Protein AF-A0A354QA80-F1 (afdb_monomer)

pLDDT: mean 97.15, std 3.65, range [65.0, 98.81]

Foldseek 3Di:
DQQQLLLLVLLVVLVWAWPPVVVSQDPDQKTKTFLVVLHFQVVLQVQCVVQAVRHWDADADPPDPDRVTHRIIMDGCVVVVQLPDDSVLSNVVSVSSSCSSNVDRNNVVSVVSCVVRPDGDHD

Radius of gyration: 13.78 Å; Cα contacts (8 Å, |Δi|>4): 212; chains: 1; bounding box: 32×28×41 Å

Sequence (123 aa):
ITNAKALGQALTDEGVNVEAKEFGFTESHQLAINVTNFGIAKELARSLSDKNNIITNYNMLPGDKDAKNPTGLRIGVQEMTRYGMKEDEMGELADLMKAGLQGKIVKDEVIKLRSRFTDVHFA

Solvent-accessible surface area (backbone atoms only — not comparable to full-atom values): 6615 Å² total; per-residue (Å²): 76,66,47,33,32,34,26,43,49,37,26,38,76,72,70,42,50,46,48,55,57,95,74,56,40,38,96,40,47,46,47,48,31,50,35,64,94,61,46,58,19,63,58,47,29,48,46,25,32,79,60,24,76,45,80,53,45,55,34,74,46,96,86,59,85,44,88,92,70,24,45,10,38,40,46,70,44,58,68,53,44,22,25,62,55,49,48,71,53,25,39,59,46,25,56,51,50,54,42,35,51,73,69,48,82,44,32,67,60,44,50,57,61,51,67,77,40,82,56,80,76,57,135

Mean predicted aligned error: 2.35 Å

Structure (mmCIF, N/CA/C/O backbone):
data_AF-A0A354QA80-F1
#
_entry.id   AF-A0A354QA80-F1
#
loop_
_atom_site.group_PDB
_atom_site.id
_atom_site.type_symbol
_atom_site.label_atom_id
_atom_site.label_alt_id
_atom_site.label_comp_id
_atom_site.label_asym_id
_atom_site.label_entity_id
_atom_site.label_seq_id
_atom_site.pdbx_PDB_ins_code
_atom_site.Cartn_x
_atom_site.Cartn_y
_atom_site.Cartn_z
_atom_site.occupancy
_atom_site.B_iso_or_equiv
_atom_site.auth_seq_id
_atom_site.auth_comp_id
_atom_site.auth_asym_id
_atom_site.auth_atom_id
_atom_site.pdbx_PDB_model_num
ATOM 1 N N . ILE A 1 1 ? -10.044 9.263 -8.222 1.00 95.75 1 ILE A N 1
ATOM 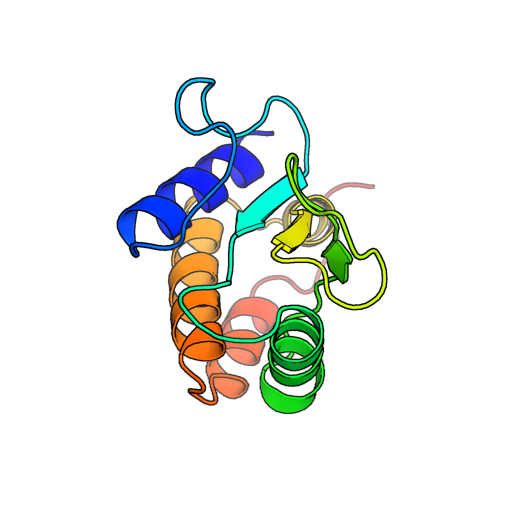2 C CA . ILE A 1 1 ? -10.953 8.786 -7.151 1.00 95.75 1 ILE A CA 1
ATOM 3 C C . ILE A 1 1 ? -11.302 7.316 -7.369 1.00 95.75 1 ILE A C 1
ATOM 5 O O . ILE A 1 1 ? -11.057 6.541 -6.459 1.00 95.75 1 ILE A O 1
ATOM 9 N N . THR A 1 2 ? -11.759 6.900 -8.559 1.00 97.81 2 THR A N 1
ATOM 10 C CA . THR A 1 2 ? -12.133 5.495 -8.835 1.00 97.81 2 THR A CA 1
ATOM 11 C C . THR A 1 2 ? -11.050 4.480 -8.459 1.00 97.81 2 THR A C 1
ATOM 13 O O . THR A 1 2 ? -11.328 3.591 -7.668 1.00 97.81 2 THR A O 1
ATOM 16 N N . ASN A 1 3 ? -9.792 4.698 -8.863 1.00 98.38 3 ASN A N 1
ATOM 17 C CA . ASN A 1 3 ? -8.665 3.847 -8.445 1.00 98.38 3 ASN A CA 1
ATOM 18 C C . ASN A 1 3 ? -8.472 3.767 -6.922 1.00 98.38 3 ASN A C 1
ATOM 20 O O . ASN A 1 3 ? -8.127 2.717 -6.399 1.00 98.38 3 ASN A O 1
ATOM 24 N N . ALA A 1 4 ? -8.694 4.862 -6.188 1.00 98.56 4 ALA A N 1
ATOM 25 C CA . ALA A 1 4 ? -8.538 4.855 -4.735 1.00 98.56 4 ALA A CA 1
ATOM 26 C C . ALA A 1 4 ? -9.647 4.018 -4.081 1.00 98.56 4 ALA A C 1
ATOM 28 O O . ALA A 1 4 ? -9.370 3.229 -3.186 1.00 98.56 4 ALA A O 1
ATOM 29 N N . LYS A 1 5 ? -10.886 4.132 -4.575 1.00 98.62 5 LYS A N 1
ATOM 30 C CA . LYS A 1 5 ? -12.002 3.283 -4.135 1.00 98.62 5 LYS A CA 1
ATOM 31 C C . LYS A 1 5 ? -11.769 1.811 -4.491 1.00 98.62 5 LYS A C 1
ATOM 33 O O . LYS A 1 5 ? -11.979 0.957 -3.639 1.00 98.62 5 LYS A O 1
ATOM 38 N N . ALA A 1 6 ? -11.280 1.529 -5.700 1.00 98.69 6 ALA A N 1
ATOM 39 C CA . ALA A 1 6 ? -10.945 0.176 -6.145 1.00 98.69 6 ALA A CA 1
ATOM 40 C C . ALA A 1 6 ? -9.853 -0.458 -5.270 1.00 98.69 6 ALA A C 1
ATOM 42 O O . ALA A 1 6 ? -10.038 -1.566 -4.777 1.00 98.69 6 ALA A O 1
ATOM 43 N N . LEU A 1 7 ? -8.767 0.273 -4.987 1.00 98.81 7 LEU A N 1
ATOM 44 C CA . LEU A 1 7 ? -7.712 -0.191 -4.083 1.00 98.81 7 LEU A CA 1
ATOM 45 C C . LEU A 1 7 ? -8.240 -0.424 -2.659 1.00 98.81 7 LEU A C 1
ATOM 47 O O . LEU A 1 7 ? -7.890 -1.417 -2.032 1.00 98.81 7 LEU A O 1
ATOM 51 N N . GLY A 1 8 ? -9.084 0.476 -2.144 1.00 98.69 8 GLY A N 1
ATOM 52 C CA . GLY A 1 8 ? -9.676 0.344 -0.810 1.00 98.69 8 GLY A CA 1
ATOM 53 C C . GLY A 1 8 ? -10.565 -0.893 -0.690 1.00 98.69 8 GLY A C 1
ATOM 54 O O . GLY A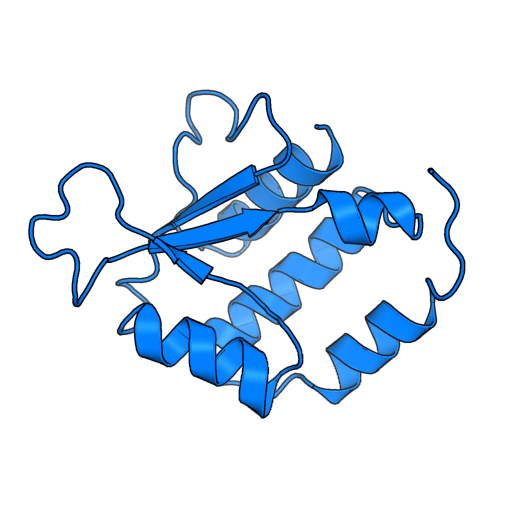 1 8 ? -10.476 -1.624 0.299 1.00 98.69 8 GLY A O 1
ATOM 55 N N . GLN A 1 9 ? -11.359 -1.167 -1.726 1.00 98.75 9 GLN A N 1
ATOM 56 C CA . GLN A 1 9 ? -12.179 -2.369 -1.814 1.00 98.75 9 GLN A CA 1
ATOM 57 C C . GLN A 1 9 ? -11.311 -3.632 -1.886 1.00 98.75 9 GLN A C 1
ATOM 59 O O . GLN A 1 9 ? -11.460 -4.504 -1.037 1.00 98.75 9 GLN A O 1
ATOM 64 N N . ALA A 1 10 ? -10.343 -3.689 -2.805 1.00 98.75 10 ALA A N 1
ATOM 65 C CA . ALA A 1 10 ? -9.467 -4.849 -2.969 1.00 98.75 10 ALA A CA 1
ATOM 66 C C . ALA A 1 10 ? -8.656 -5.165 -1.698 1.00 98.75 10 ALA A C 1
ATOM 68 O O . ALA A 1 10 ? -8.629 -6.303 -1.240 1.00 98.75 10 ALA A O 1
ATOM 69 N N . LEU A 1 11 ? -8.071 -4.151 -1.047 1.00 98.75 11 LEU A N 1
ATOM 70 C CA . LEU A 1 11 ? -7.369 -4.326 0.232 1.00 98.75 11 LEU A CA 1
ATOM 71 C C . LEU A 1 11 ? -8.295 -4.867 1.330 1.00 98.75 11 LEU A C 1
ATOM 73 O O . LEU A 1 11 ? -7.879 -5.690 2.145 1.00 98.75 11 LEU A O 1
ATOM 77 N N . THR A 1 12 ? -9.544 -4.406 1.358 1.00 98.50 12 THR A N 1
ATOM 78 C CA . THR A 1 12 ? -10.549 -4.885 2.311 1.00 98.50 12 THR A CA 1
ATOM 79 C C . THR A 1 12 ? -10.919 -6.342 2.056 1.00 98.50 12 THR A C 1
ATOM 81 O O . THR A 1 12 ? -11.050 -7.101 3.017 1.00 98.50 12 THR A O 1
ATOM 84 N N . ASP A 1 13 ? -11.074 -6.735 0.793 1.00 98.38 13 ASP A N 1
ATOM 85 C CA . ASP A 1 13 ? -11.389 -8.112 0.400 1.00 98.38 13 ASP A CA 1
ATOM 86 C C . ASP A 1 13 ? -10.228 -9.066 0.742 1.00 98.38 13 ASP A C 1
ATOM 88 O O . ASP A 1 13 ? -10.459 -10.169 1.236 1.00 98.38 13 ASP A O 1
ATOM 92 N N . GLU A 1 14 ? -8.987 -8.577 0.661 1.00 96.56 14 GLU A N 1
ATOM 93 C CA . GLU A 1 14 ? -7.771 -9.240 1.160 1.00 96.56 14 GLU A CA 1
ATOM 94 C C . GLU A 1 14 ? -7.636 -9.226 2.703 1.00 96.56 14 GLU A C 1
ATOM 96 O O . GLU A 1 14 ? -6.650 -9.704 3.285 1.00 96.56 14 GLU A O 1
ATOM 101 N N . GLY A 1 15 ? -8.608 -8.659 3.421 1.00 96.94 15 GLY A N 1
ATOM 102 C CA . GLY A 1 15 ? -8.633 -8.601 4.883 1.00 96.94 15 GLY A CA 1
ATOM 103 C C . GLY A 1 15 ? -7.609 -7.635 5.486 1.00 96.94 15 GLY A C 1
ATOM 104 O O . GLY A 1 15 ? -7.055 -7.909 6.555 1.00 96.94 15 GLY A O 1
ATOM 105 N N . VAL A 1 16 ? -7.279 -6.546 4.790 1.00 98.25 16 VAL A N 1
ATOM 106 C CA . VAL A 1 16 ? -6.600 -5.374 5.364 1.00 98.25 16 VAL A CA 1
ATOM 107 C C . VAL A 1 16 ? -7.660 -4.426 5.924 1.00 98.25 16 VAL A C 1
ATOM 109 O O . VAL A 1 16 ? -8.690 -4.188 5.299 1.00 98.25 16 VAL A O 1
ATOM 112 N N . ASN A 1 17 ? -7.413 -3.857 7.103 1.00 98.00 17 ASN A N 1
ATOM 113 C CA . ASN A 1 17 ? -8.343 -2.911 7.714 1.00 98.00 17 ASN A CA 1
ATOM 114 C C . ASN A 1 17 ? -8.208 -1.543 7.031 1.00 98.00 17 ASN A C 1
ATOM 116 O O . ASN A 1 17 ? -7.280 -0.792 7.331 1.00 98.00 17 ASN A O 1
ATOM 120 N N . VAL A 1 18 ? -9.110 -1.228 6.104 1.00 98.38 18 VAL A N 1
ATOM 121 C CA . VAL A 1 18 ? -9.179 0.082 5.440 1.00 98.38 18 VAL A CA 1
ATOM 122 C C . VAL A 1 18 ? -10.180 0.975 6.169 1.00 98.38 18 VAL A C 1
ATOM 124 O O . VAL A 1 18 ? -11.297 0.553 6.466 1.00 98.38 18 VAL A O 1
ATOM 127 N N . GLU A 1 19 ? -9.778 2.210 6.459 1.00 98.06 19 GLU A N 1
ATOM 128 C CA . GLU A 1 19 ? -10.618 3.185 7.155 1.00 98.06 19 GLU A CA 1
ATOM 129 C C . GLU A 1 19 ? -11.795 3.663 6.287 1.00 98.06 19 GLU A C 1
ATOM 131 O O . GLU A 1 19 ? -11.730 3.651 5.054 1.00 98.06 19 GLU A O 1
ATOM 136 N N . ALA A 1 20 ? -12.865 4.122 6.945 1.00 96.94 20 ALA A N 1
ATOM 137 C CA . ALA A 1 20 ? -14.053 4.716 6.323 1.00 96.94 20 ALA A CA 1
ATOM 138 C C . ALA A 1 20 ? -14.767 3.824 5.281 1.00 96.94 20 ALA A C 1
ATOM 140 O O . ALA A 1 20 ? -15.411 4.331 4.356 1.00 96.94 20 ALA A O 1
ATOM 141 N N . LYS A 1 21 ? -14.685 2.493 5.420 1.00 96.19 21 LYS A N 1
ATOM 142 C CA . LYS A 1 21 ? -15.353 1.517 4.537 1.00 96.19 21 LYS A CA 1
ATOM 143 C C . LYS A 1 21 ? -16.853 1.792 4.385 1.00 96.19 21 LYS A C 1
ATOM 145 O O . LYS A 1 21 ? -17.381 1.743 3.278 1.00 96.19 21 LYS A O 1
ATOM 150 N N . GLU A 1 22 ? -17.533 2.124 5.475 1.00 96.38 22 GLU A N 1
ATOM 151 C CA . GLU A 1 22 ? -18.961 2.450 5.531 1.00 96.38 22 GLU A CA 1
ATOM 152 C C . GLU A 1 22 ? -19.337 3.721 4.749 1.00 96.38 22 GLU A C 1
ATOM 154 O O . GLU A 1 22 ? -20.493 3.889 4.368 1.00 96.38 22 GLU A O 1
ATOM 159 N N . PHE A 1 23 ? -18.356 4.577 4.452 1.00 96.00 23 PHE A N 1
ATOM 160 C CA . PHE A 1 23 ? -18.500 5.772 3.618 1.00 96.00 23 PHE A CA 1
ATOM 161 C C . PHE A 1 23 ? -17.959 5.570 2.191 1.00 96.00 23 PHE A C 1
ATOM 163 O O . PHE A 1 23 ? -17.806 6.537 1.448 1.00 96.00 23 PHE A O 1
ATOM 170 N N . GLY A 1 24 ? -17.646 4.332 1.790 1.00 96.94 24 GLY A N 1
ATOM 171 C CA . GLY A 1 24 ? -17.065 4.037 0.477 1.00 96.94 24 GLY A CA 1
ATOM 172 C C . GLY A 1 24 ? -15.565 4.336 0.377 1.00 96.94 24 GLY A C 1
ATOM 173 O O . GLY A 1 24 ? -15.077 4.662 -0.707 1.00 96.94 24 GLY A O 1
ATOM 174 N N . PHE A 1 25 ? -14.840 4.218 1.496 1.00 97.81 25 PHE A N 1
ATOM 175 C CA . PHE A 1 25 ? -13.388 4.379 1.665 1.00 97.81 25 PHE A CA 1
ATOM 176 C C . PHE A 1 25 ? -12.855 5.807 1.520 1.00 97.81 25 PHE A C 1
ATOM 178 O O . PHE A 1 25 ? -12.135 6.291 2.390 1.00 97.81 25 PHE A O 1
ATOM 185 N N . THR A 1 26 ? -13.138 6.487 0.407 1.00 98.00 26 THR A N 1
ATOM 186 C CA . THR A 1 26 ? -12.572 7.814 0.126 1.00 98.00 26 THR A CA 1
ATOM 187 C C . THR A 1 26 ? -13.306 8.532 -1.002 1.00 98.00 26 THR A C 1
ATOM 189 O O . THR A 1 26 ? -13.607 7.942 -2.035 1.00 98.00 26 THR A O 1
ATOM 192 N N . GLU A 1 27 ? -13.505 9.841 -0.857 1.00 97.62 27 GLU A N 1
ATOM 193 C CA . GLU A 1 27 ? -13.872 10.753 -1.958 1.00 97.62 27 GLU A CA 1
ATOM 194 C C . GLU A 1 27 ? -12.651 11.534 -2.478 1.00 97.62 27 GLU A C 1
ATOM 196 O O . GLU A 1 27 ? -12.766 12.588 -3.100 1.00 97.62 27 GLU A O 1
ATOM 201 N N . SER A 1 28 ? -11.443 11.033 -2.203 1.00 97.56 28 SER A N 1
ATOM 202 C CA . SER A 1 28 ? -10.182 11.677 -2.566 1.00 97.56 28 SER A CA 1
ATOM 203 C C . SER A 1 28 ? -9.250 10.726 -3.331 1.00 97.56 28 SER A C 1
ATOM 205 O O . SER A 1 28 ? -9.668 9.724 -3.915 1.00 97.56 28 SER A O 1
ATOM 207 N N . HIS A 1 29 ? -7.965 11.073 -3.391 1.00 96.56 29 HIS A N 1
ATOM 208 C CA . HIS A 1 29 ? -6.915 10.255 -3.996 1.00 96.56 29 HIS A CA 1
ATOM 209 C C . HIS A 1 29 ? -6.172 9.373 -2.979 1.00 96.56 29 HIS A C 1
ATOM 211 O O . HIS A 1 29 ? -5.252 8.656 -3.376 1.00 96.56 29 HIS A O 1
ATOM 217 N N . GLN A 1 30 ? -6.525 9.452 -1.690 1.00 97.62 30 GLN A N 1
ATOM 218 C CA . GLN A 1 30 ? -5.813 8.778 -0.604 1.00 97.62 30 GLN A CA 1
ATOM 219 C C . GLN A 1 30 ? 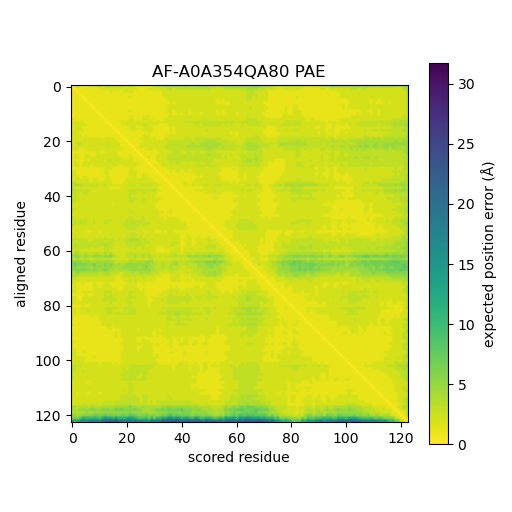-6.699 7.789 0.146 1.00 97.62 30 GLN A C 1
ATOM 221 O O . GLN A 1 30 ? -7.909 7.989 0.262 1.00 97.62 30 GLN A O 1
ATOM 226 N N . LEU A 1 31 ? -6.053 6.770 0.700 1.00 98.38 31 LEU A N 1
ATOM 227 C CA . LEU A 1 31 ? -6.591 5.818 1.661 1.00 98.38 31 LEU A CA 1
ATOM 228 C C . LEU A 1 31 ? -5.771 5.871 2.948 1.00 98.38 31 LEU A C 1
ATOM 230 O O . LEU A 1 31 ? -4.568 6.154 2.925 1.00 98.38 31 LEU A O 1
ATOM 234 N N . ALA A 1 32 ? -6.422 5.534 4.052 1.00 98.31 32 ALA A N 1
ATOM 235 C CA . ALA A 1 32 ? -5.780 5.235 5.318 1.00 98.31 32 ALA A CA 1
ATOM 236 C C . ALA A 1 32 ? -6.082 3.777 5.675 1.00 98.31 32 ALA A C 1
ATOM 238 O O . ALA A 1 32 ? -7.223 3.333 5.547 1.00 98.31 32 ALA A O 1
ATOM 239 N N . ILE A 1 33 ? -5.058 3.030 6.078 1.00 98.56 33 ILE A N 1
ATOM 240 C CA . ILE A 1 33 ? -5.200 1.631 6.488 1.00 98.56 33 ILE A CA 1
ATOM 241 C C . ILE A 1 33 ? -4.620 1.437 7.880 1.00 98.56 33 ILE A C 1
ATOM 243 O O . ILE A 1 33 ? -3.561 1.984 8.187 1.00 98.56 33 ILE A O 1
ATOM 247 N N . ASN A 1 34 ? -5.286 0.639 8.705 1.00 98.50 34 ASN A N 1
ATOM 248 C CA . ASN A 1 34 ? -4.805 0.227 10.014 1.00 98.50 34 ASN A CA 1
ATOM 249 C C . ASN A 1 34 ? -4.017 -1.080 9.886 1.00 98.50 34 ASN A C 1
ATOM 251 O O . ASN A 1 34 ? -4.538 -2.097 9.421 1.00 98.50 34 ASN A O 1
ATOM 255 N N . VAL A 1 35 ? -2.753 -1.062 10.309 1.00 98.38 35 VAL A N 1
ATOM 256 C CA . VAL A 1 35 ? -1.824 -2.185 10.108 1.00 98.38 35 VAL A CA 1
ATOM 257 C C . VAL A 1 35 ? -1.427 -2.900 11.395 1.00 98.38 35 VAL A C 1
ATOM 259 O O . VAL A 1 35 ? -0.535 -3.745 11.378 1.00 98.38 35 VAL A O 1
ATOM 262 N N . THR A 1 36 ? -2.116 -2.624 12.501 1.00 97.38 36 THR A N 1
ATOM 263 C CA . THR A 1 36 ? -1.844 -3.235 13.818 1.00 97.38 36 THR A CA 1
ATOM 264 C C . THR A 1 36 ? -1.853 -4.765 13.800 1.00 97.38 36 THR A C 1
ATOM 266 O O . THR A 1 36 ? -1.045 -5.384 14.485 1.00 97.38 36 THR A O 1
ATOM 269 N N . ASN A 1 37 ? -2.691 -5.379 12.958 1.00 97.12 37 ASN A N 1
ATOM 270 C CA . ASN A 1 37 ? -2.749 -6.834 12.770 1.00 97.12 37 ASN A CA 1
ATOM 271 C C . ASN A 1 37 ? -1.511 -7.428 12.068 1.00 97.12 37 ASN A C 1
ATOM 273 O O . ASN A 1 37 ? -1.343 -8.645 12.060 1.00 97.12 37 ASN A O 1
ATOM 277 N N . PHE A 1 38 ? -0.664 -6.594 11.463 1.00 98.00 38 PHE A N 1
ATOM 278 C CA . PHE A 1 38 ? 0.549 -7.010 10.755 1.00 98.00 38 PHE A CA 1
ATOM 279 C C . PHE A 1 38 ? 1.827 -6.636 11.513 1.00 98.00 38 PHE A C 1
ATOM 281 O O . PHE A 1 38 ? 2.841 -7.315 11.371 1.00 98.00 38 PHE A O 1
ATOM 288 N N . GLY A 1 39 ? 1.799 -5.566 12.314 1.00 96.94 39 GLY A N 1
ATOM 289 C CA . GLY A 1 39 ? 2.954 -5.101 13.078 1.00 96.94 39 GLY A CA 1
ATOM 290 C C . GLY A 1 39 ? 2.980 -3.587 13.290 1.00 96.94 39 GLY A C 1
ATOM 291 O O . GLY A 1 39 ? 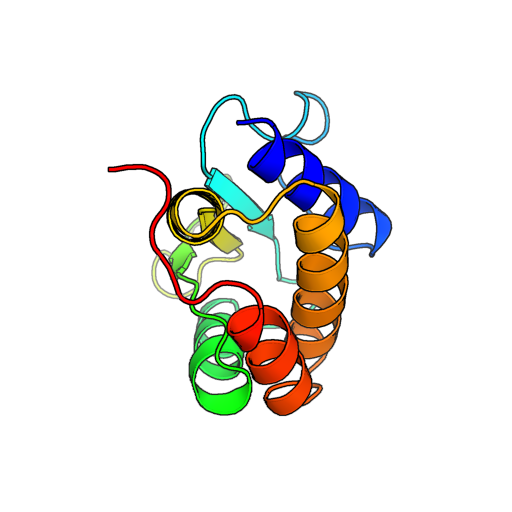1.958 -2.905 13.236 1.00 96.94 39 GLY A O 1
ATOM 292 N N . ILE A 1 40 ? 4.176 -3.051 13.541 1.00 97.56 40 ILE A N 1
ATOM 293 C CA . ILE A 1 40 ? 4.386 -1.623 13.809 1.00 97.56 40 ILE A CA 1
ATOM 294 C C . ILE A 1 40 ? 4.405 -0.851 12.486 1.00 97.56 40 ILE A C 1
ATOM 296 O O . ILE A 1 40 ? 5.244 -1.113 11.623 1.00 97.56 40 ILE A O 1
ATOM 300 N N . ALA A 1 41 ? 3.535 0.153 12.335 1.00 98.12 41 ALA A N 1
ATOM 301 C CA . ALA A 1 41 ? 3.353 0.870 11.069 1.00 98.12 41 ALA A CA 1
ATOM 302 C C . ALA A 1 41 ? 4.656 1.456 10.500 1.00 98.12 41 ALA A C 1
ATOM 304 O O . ALA A 1 41 ? 4.923 1.348 9.305 1.00 98.12 41 ALA A O 1
ATOM 305 N N . LYS A 1 42 ? 5.511 2.028 11.355 1.00 97.62 42 LYS A N 1
ATOM 306 C CA . LYS A 1 42 ? 6.809 2.584 10.944 1.00 97.62 42 LYS A CA 1
ATOM 307 C C . LYS A 1 42 ? 7.751 1.526 10.361 1.00 97.62 42 LYS A C 1
ATOM 309 O O . LYS A 1 42 ? 8.445 1.792 9.380 1.00 97.62 42 LYS A O 1
ATOM 314 N N . GLU A 1 43 ? 7.779 0.339 10.958 1.00 97.94 43 GLU A N 1
ATOM 315 C CA . GLU A 1 43 ? 8.614 -0.773 10.497 1.00 97.94 43 GLU A CA 1
ATOM 316 C C . GLU A 1 43 ? 8.056 -1.384 9.216 1.00 97.94 43 GLU A C 1
ATOM 318 O O . GLU A 1 43 ? 8.816 -1.660 8.290 1.00 97.94 43 GLU A O 1
ATOM 323 N N . LEU A 1 44 ? 6.732 -1.518 9.125 1.00 98.44 44 LEU A N 1
ATOM 324 C CA . LEU A 1 44 ? 6.048 -2.000 7.929 1.00 98.44 44 LEU A CA 1
ATOM 325 C C . LEU A 1 44 ? 6.250 -1.054 6.743 1.00 98.44 44 LEU A C 1
ATOM 327 O O . LEU A 1 44 ? 6.636 -1.517 5.675 1.00 98.44 44 LEU A O 1
ATOM 331 N N . ALA A 1 45 ? 6.085 0.261 6.928 1.00 98.31 45 ALA A N 1
ATOM 332 C CA . ALA A 1 45 ? 6.352 1.257 5.886 1.00 98.31 45 ALA A CA 1
ATOM 333 C C . ALA A 1 45 ? 7.794 1.152 5.368 1.00 98.31 45 ALA A C 1
ATOM 335 O O . ALA A 1 45 ? 8.032 1.151 4.159 1.00 98.31 45 ALA A O 1
ATOM 336 N N . ARG A 1 46 ? 8.759 1.003 6.286 1.00 98.12 46 ARG A N 1
ATOM 337 C CA . ARG A 1 46 ? 10.167 0.814 5.934 1.00 98.12 46 ARG A CA 1
ATOM 338 C C . ARG A 1 46 ? 10.407 -0.508 5.208 1.00 98.12 46 ARG A C 1
ATOM 340 O O . ARG A 1 46 ? 11.102 -0.521 4.205 1.00 98.12 46 ARG A O 1
ATOM 347 N N . SER A 1 47 ? 9.828 -1.607 5.685 1.00 98.25 47 SER A N 1
ATOM 348 C CA . SER A 1 47 ? 9.966 -2.930 5.067 1.00 98.25 47 SER A CA 1
ATOM 349 C C . SER A 1 47 ? 9.380 -2.956 3.653 1.00 98.25 47 SER A C 1
ATOM 351 O O . SER A 1 47 ? 10.037 -3.423 2.725 1.00 98.25 47 SER A O 1
ATOM 353 N N . LEU A 1 48 ? 8.179 -2.399 3.467 1.00 98.62 48 LEU A N 1
ATOM 354 C CA . LEU A 1 48 ? 7.541 -2.248 2.158 1.00 98.62 48 LEU A CA 1
ATOM 355 C C . LEU A 1 48 ? 8.426 -1.446 1.191 1.00 98.62 48 LEU A C 1
ATOM 357 O O . LEU A 1 48 ? 8.633 -1.874 0.057 1.00 98.62 48 LEU A O 1
ATOM 361 N N . SER A 1 49 ? 9.009 -0.339 1.653 1.00 98.44 49 SER A N 1
ATOM 362 C CA . SER A 1 49 ? 9.900 0.487 0.835 1.00 98.44 49 SER A CA 1
ATOM 363 C C . SER A 1 49 ? 11.217 -0.230 0.517 1.00 98.44 49 SER A C 1
ATOM 365 O O . SER A 1 49 ? 11.527 -0.468 -0.649 1.00 98.44 49 SER A O 1
ATOM 367 N N . ASP A 1 50 ? 11.978 -0.615 1.545 1.00 98.19 50 ASP A N 1
ATOM 368 C CA . ASP A 1 50 ? 13.356 -1.104 1.416 1.00 98.19 50 ASP A CA 1
ATOM 369 C C . ASP A 1 50 ? 13.423 -2.480 0.737 1.00 98.19 50 ASP A C 1
ATOM 371 O O . ASP A 1 50 ? 14.357 -2.766 -0.017 1.00 98.19 50 ASP A O 1
ATOM 375 N N . LYS A 1 51 ? 12.444 -3.353 1.011 1.00 98.38 51 LYS A N 1
ATOM 376 C CA . LYS A 1 51 ? 12.461 -4.744 0.536 1.00 98.38 51 LYS A CA 1
ATOM 377 C C . LYS A 1 51 ? 11.555 -4.988 -0.657 1.00 98.38 51 LYS A C 1
ATOM 379 O O . LYS A 1 51 ? 11.865 -5.888 -1.425 1.00 98.38 51 LYS A O 1
ATOM 384 N N . ASN A 1 52 ? 10.473 -4.224 -0.816 1.00 98.56 52 ASN A N 1
ATOM 385 C CA . ASN A 1 52 ? 9.406 -4.543 -1.770 1.00 98.56 52 ASN A CA 1
ATOM 386 C C . ASN A 1 52 ? 9.140 -3.453 -2.812 1.00 98.56 52 ASN A C 1
ATOM 388 O O . ASN A 1 52 ? 8.269 -3.644 -3.651 1.00 98.56 52 ASN A O 1
ATOM 392 N N . ASN A 1 53 ? 9.875 -2.335 -2.798 1.00 98.25 53 ASN A N 1
ATOM 393 C CA . ASN A 1 53 ? 9.648 -1.193 -3.693 1.00 98.25 53 ASN A CA 1
ATOM 394 C C . ASN A 1 53 ? 8.224 -0.593 -3.602 1.00 98.25 53 ASN A C 1
ATOM 396 O O . ASN A 1 53 ? 7.759 0.047 -4.544 1.00 98.25 53 ASN A O 1
ATOM 400 N N . ILE A 1 54 ? 7.534 -0.762 -2.468 1.00 98.50 54 ILE A N 1
ATOM 401 C CA . ILE A 1 54 ? 6.220 -0.159 -2.203 1.00 98.50 54 ILE A CA 1
ATOM 402 C C . ILE A 1 54 ? 6.414 0.975 -1.197 1.00 98.50 54 ILE A C 1
ATOM 404 O O . ILE A 1 54 ? 6.620 0.748 -0.006 1.00 98.50 54 ILE A O 1
ATOM 408 N N . ILE A 1 55 ? 6.349 2.217 -1.671 1.00 98.19 55 ILE A N 1
ATOM 409 C CA . ILE A 1 55 ? 6.621 3.395 -0.842 1.00 98.19 55 ILE A CA 1
ATOM 410 C C . ILE A 1 55 ? 5.305 3.944 -0.291 1.00 98.19 55 ILE A C 1
ATOM 412 O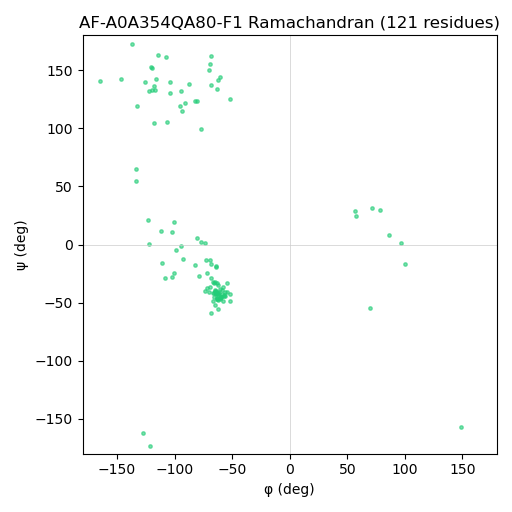 O . ILE A 1 55 ? 4.421 4.359 -1.038 1.00 98.19 55 ILE A O 1
ATOM 416 N N . THR A 1 56 ? 5.190 3.971 1.034 1.00 97.44 56 THR A N 1
ATOM 417 C CA . THR A 1 56 ? 4.055 4.551 1.764 1.00 97.44 56 THR A CA 1
ATOM 418 C C . THR A 1 56 ? 4.567 5.355 2.956 1.00 97.44 56 THR A C 1
ATOM 420 O O . THR A 1 56 ? 5.761 5.348 3.266 1.00 97.44 56 THR A O 1
ATOM 423 N N . ASN A 1 57 ? 3.676 6.074 3.632 1.00 96.50 57 ASN A N 1
ATOM 424 C CA . ASN A 1 57 ? 4.015 6.821 4.835 1.00 96.50 57 ASN A CA 1
ATOM 425 C C . ASN A 1 57 ? 3.183 6.315 6.014 1.00 96.50 57 ASN A C 1
ATOM 427 O O . ASN A 1 57 ? 1.970 6.159 5.887 1.00 96.50 57 ASN A O 1
ATOM 431 N N . TYR A 1 58 ? 3.826 6.077 7.157 1.00 97.12 58 TYR A N 1
ATOM 432 C CA . TYR A 1 58 ? 3.106 5.823 8.400 1.00 97.12 58 TYR A CA 1
ATOM 433 C C . TYR A 1 58 ? 2.402 7.105 8.855 1.00 97.12 58 TYR A C 1
ATOM 435 O O . TYR A 1 58 ? 2.970 8.193 8.770 1.00 97.12 58 TYR A O 1
ATOM 443 N N . ASN A 1 59 ? 1.162 6.990 9.315 1.00 97.75 59 ASN A N 1
ATOM 444 C CA . ASN A 1 59 ? 0.301 8.132 9.596 1.00 97.75 59 ASN A CA 1
ATOM 445 C C . ASN A 1 59 ? -0.612 7.822 10.783 1.00 97.75 59 ASN A C 1
ATOM 447 O O . ASN A 1 59 ? -1.102 6.702 10.902 1.00 97.75 59 ASN A O 1
ATOM 451 N N . MET A 1 60 ? -0.863 8.820 11.634 1.00 97.69 60 MET A N 1
ATOM 452 C CA . MET A 1 60 ? -1.820 8.669 12.732 1.00 97.69 60 MET A CA 1
ATOM 453 C C . MET A 1 60 ? -3.227 8.403 12.199 1.00 97.69 60 MET A C 1
ATOM 455 O O . MET A 1 60 ? -3.646 9.013 11.211 1.00 97.69 60 MET A O 1
ATOM 459 N N . LEU A 1 61 ? -3.954 7.533 12.886 1.00 97.69 61 LEU A N 1
ATOM 460 C CA . LEU A 1 61 ? -5.381 7.306 12.684 1.00 97.69 61 LEU A CA 1
ATOM 461 C C . LEU A 1 61 ? -6.192 7.898 13.846 1.00 97.69 61 LEU A C 1
ATOM 463 O O . LEU A 1 61 ? -5.634 8.159 14.918 1.00 97.69 61 LEU A O 1
ATOM 467 N N . PRO A 1 62 ? -7.506 8.133 13.673 1.00 94.56 62 PRO A N 1
ATOM 468 C CA . PRO A 1 62 ? -8.373 8.504 14.785 1.00 94.56 62 PRO A CA 1
ATOM 469 C C . PRO A 1 62 ? -8.238 7.514 15.952 1.00 94.56 62 PRO A C 1
ATOM 471 O O . PRO A 1 62 ? -8.400 6.311 15.783 1.00 94.56 62 PRO A O 1
ATOM 474 N N . GLY A 1 63 ? -7.932 8.032 17.143 1.00 93.62 63 GLY A N 1
ATOM 475 C CA . GLY A 1 63 ? -7.699 7.227 18.347 1.00 93.62 63 GLY A CA 1
ATOM 476 C C . GLY A 1 63 ? -6.224 7.003 18.693 1.00 93.62 63 GLY A C 1
ATOM 477 O O . GLY A 1 63 ? -5.931 6.703 19.854 1.00 93.62 63 GLY A O 1
ATOM 478 N N . ASP A 1 64 ? -5.295 7.232 17.757 1.00 96.56 64 ASP A N 1
ATOM 479 C CA . ASP A 1 64 ? -3.864 7.233 18.066 1.00 96.56 64 ASP A CA 1
ATOM 480 C C . ASP A 1 64 ? -3.529 8.357 19.056 1.00 96.56 64 ASP A C 1
ATOM 482 O O . ASP A 1 64 ? -3.953 9.504 18.906 1.00 96.56 64 ASP A O 1
ATOM 486 N N . LYS A 1 65 ? -2.737 8.021 20.080 1.00 95.19 65 LYS A N 1
ATOM 487 C CA . LYS A 1 65 ? -2.266 8.972 21.105 1.00 95.19 65 LYS A CA 1
ATOM 488 C C . LYS A 1 65 ? -0.769 9.262 21.019 1.00 95.19 65 LYS A C 1
ATOM 490 O O . LYS A 1 65 ? -0.306 10.228 21.618 1.00 95.19 65 LYS A O 1
ATOM 495 N N . ASP A 1 66 ? -0.018 8.431 20.297 1.00 93.00 66 ASP A N 1
ATOM 496 C CA . ASP A 1 66 ? 1.431 8.544 20.148 1.00 93.00 66 ASP A CA 1
ATOM 497 C C . ASP A 1 66 ? 1.813 8.770 18.682 1.00 93.00 66 ASP A C 1
ATOM 499 O O . ASP A 1 66 ? 1.839 7.848 17.868 1.00 93.00 66 ASP A O 1
ATOM 503 N N . ALA A 1 67 ? 2.184 10.007 18.360 1.00 91.69 67 ALA A N 1
ATOM 504 C CA . ALA A 1 67 ? 2.638 10.377 17.024 1.00 91.69 67 ALA A CA 1
ATOM 505 C C . ALA A 1 67 ? 3.945 9.680 16.598 1.00 91.69 67 ALA A C 1
ATOM 507 O O . ALA A 1 67 ? 4.256 9.642 15.406 1.00 91.69 67 ALA A O 1
ATOM 508 N N . LYS A 1 68 ? 4.737 9.143 17.540 1.00 91.06 68 LYS A N 1
ATOM 509 C CA . LYS A 1 68 ? 5.979 8.419 17.223 1.00 91.06 68 LYS A CA 1
ATOM 510 C C . LYS A 1 68 ? 5.713 6.993 16.745 1.00 91.06 68 LYS A C 1
ATOM 512 O O . LYS A 1 68 ? 6.525 6.474 15.978 1.00 91.06 68 LYS A O 1
ATOM 517 N N . ASN A 1 69 ? 4.602 6.395 17.175 1.00 93.38 69 ASN A N 1
ATOM 518 C CA . ASN A 1 69 ? 4.222 5.015 16.879 1.00 93.38 69 ASN A CA 1
ATOM 519 C C . ASN A 1 69 ? 2.747 4.938 16.450 1.00 93.38 69 ASN A C 1
ATOM 521 O O . ASN A 1 69 ? 1.933 4.347 17.160 1.00 93.38 69 ASN A O 1
ATOM 525 N N . PRO A 1 70 ? 2.382 5.548 15.310 1.00 97.50 70 PRO A N 1
ATOM 526 C CA . PRO A 1 70 ? 1.010 5.486 14.834 1.00 97.50 70 PRO A CA 1
ATOM 527 C C . PRO A 1 70 ? 0.636 4.076 14.377 1.00 97.50 70 PRO A C 1
ATOM 529 O O . PRO A 1 70 ? 1.500 3.244 14.084 1.00 97.50 70 PRO A O 1
ATOM 532 N N . THR A 1 71 ? -0.665 3.831 14.268 1.00 98.25 71 THR A N 1
ATOM 533 C CA . THR A 1 71 ? -1.216 2.524 13.886 1.00 98.25 71 THR A CA 1
ATOM 534 C C . THR A 1 71 ? -1.462 2.373 12.387 1.00 98.25 71 THR A C 1
ATOM 536 O O . THR A 1 71 ? -1.679 1.251 11.919 1.00 98.25 71 THR A O 1
ATOM 539 N N . GLY A 1 72 ? -1.409 3.469 11.620 1.00 98.31 72 GLY A N 1
ATOM 540 C CA . GLY A 1 72 ? -1.818 3.477 10.220 1.00 98.31 72 GLY A CA 1
ATOM 541 C C . GLY A 1 72 ? -0.729 3.731 9.187 1.00 98.31 72 GLY A C 1
ATOM 542 O O . GLY A 1 72 ? 0.340 4.275 9.473 1.00 98.31 72 GLY A O 1
ATOM 543 N N . LEU A 1 73 ? -1.051 3.381 7.941 1.00 98.62 73 LEU A N 1
ATOM 544 C CA . LEU A 1 73 ? -0.349 3.812 6.733 1.00 98.62 73 LEU A CA 1
ATOM 545 C C . LEU A 1 73 ? -1.288 4.650 5.862 1.00 98.62 73 LEU A C 1
ATOM 547 O O . LEU A 1 73 ? -2.469 4.331 5.726 1.00 98.62 73 LEU A O 1
ATOM 551 N N . ARG A 1 74 ? -0.750 5.696 5.231 1.00 98.56 74 ARG A N 1
ATOM 552 C CA . ARG A 1 74 ? -1.444 6.485 4.210 1.00 98.56 74 ARG A CA 1
ATOM 553 C C . ARG A 1 74 ? -0.927 6.122 2.826 1.00 98.56 74 ARG A C 1
ATOM 555 O O . ARG A 1 74 ? 0.282 6.137 2.583 1.00 98.56 74 ARG A O 1
ATOM 562 N N . ILE A 1 75 ? -1.855 5.848 1.918 1.00 98.25 75 ILE A N 1
ATOM 563 C CA . ILE A 1 75 ? -1.582 5.413 0.547 1.00 98.25 75 ILE A CA 1
ATOM 564 C C . ILE A 1 75 ? -2.238 6.405 -0.406 1.00 98.25 75 ILE A C 1
ATOM 566 O O . ILE A 1 75 ? -3.398 6.755 -0.219 1.00 98.25 75 ILE A O 1
ATOM 570 N N . GLY A 1 76 ? -1.508 6.864 -1.420 1.00 97.56 76 GLY A N 1
ATOM 571 C CA . GLY A 1 76 ? -2.046 7.695 -2.496 1.00 97.56 76 GLY A CA 1
ATOM 572 C C . GLY A 1 76 ? -1.914 6.986 -3.839 1.00 97.56 76 GLY A C 1
ATOM 573 O O . GLY A 1 76 ? -0.865 6.414 -4.122 1.00 97.56 76 GLY A O 1
ATOM 574 N N . VAL A 1 77 ? -2.958 7.030 -4.668 1.00 97.62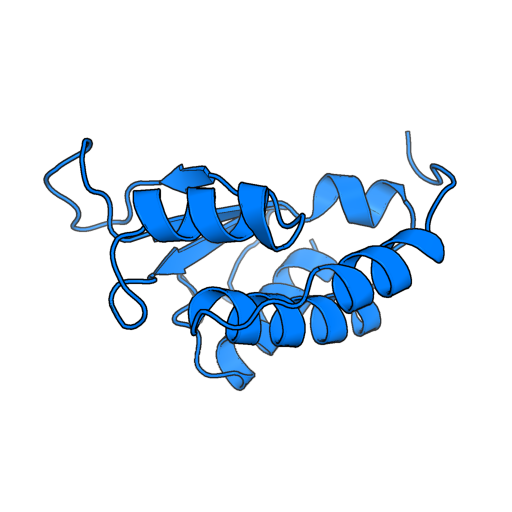 77 VAL A N 1
ATOM 575 C CA . VAL A 1 77 ? -2.973 6.353 -5.985 1.00 97.62 77 VAL A CA 1
ATOM 576 C C . VAL A 1 77 ? -2.651 7.282 -7.158 1.00 97.62 77 VAL A C 1
ATOM 578 O O . VAL A 1 77 ? -2.587 6.839 -8.305 1.00 97.62 77 VAL A O 1
ATOM 581 N N . GLN A 1 78 ? -2.490 8.582 -6.901 1.00 96.25 78 GLN A N 1
ATOM 582 C CA . GLN A 1 78 ? -2.387 9.615 -7.930 1.00 96.25 78 GLN A CA 1
ATOM 583 C C . GLN A 1 78 ? -1.213 9.376 -8.877 1.00 96.25 78 GLN A C 1
ATOM 585 O O . GLN A 1 78 ? -1.393 9.478 -10.083 1.00 96.25 78 GLN A O 1
ATOM 590 N N . GLU A 1 79 ? -0.047 8.990 -8.357 1.00 96.00 79 GLU A N 1
ATOM 591 C CA . GLU A 1 79 ? 1.140 8.815 -9.193 1.00 96.00 79 GLU A CA 1
ATOM 592 C C . GLU A 1 79 ? 0.955 7.649 -10.161 1.00 96.00 79 GLU A C 1
ATOM 594 O O . GLU A 1 79 ? 1.102 7.808 -11.367 1.00 96.00 79 GLU A O 1
ATOM 599 N N . MET A 1 80 ? 0.505 6.499 -9.665 1.00 97.06 80 MET A N 1
ATOM 600 C CA . MET A 1 80 ? 0.274 5.343 -10.528 1.00 97.06 80 MET A CA 1
ATOM 601 C C . MET A 1 80 ? -0.901 5.535 -11.489 1.00 97.06 80 MET A C 1
ATOM 603 O O . MET A 1 80 ? -0.865 5.036 -12.611 1.00 97.06 80 MET A O 1
ATOM 607 N N . THR A 1 81 ? -1.892 6.344 -11.108 1.00 97.06 81 THR A N 1
ATOM 608 C CA . THR A 1 81 ? -2.956 6.775 -12.025 1.00 97.06 81 THR A CA 1
ATOM 609 C C . THR A 1 81 ? -2.396 7.641 -13.158 1.00 97.06 81 THR A C 1
ATOM 611 O O . THR A 1 81 ? -2.803 7.468 -14.305 1.00 97.06 81 THR A O 1
ATOM 614 N N . ARG A 1 82 ? -1.435 8.539 -12.878 1.00 97.12 82 ARG A N 1
ATOM 615 C CA . ARG A 1 82 ? -0.754 9.352 -13.906 1.00 97.12 82 ARG A CA 1
ATOM 616 C C . ARG A 1 82 ? 0.018 8.491 -14.900 1.00 97.12 82 ARG A C 1
ATOM 618 O O . ARG A 1 82 ? 0.015 8.81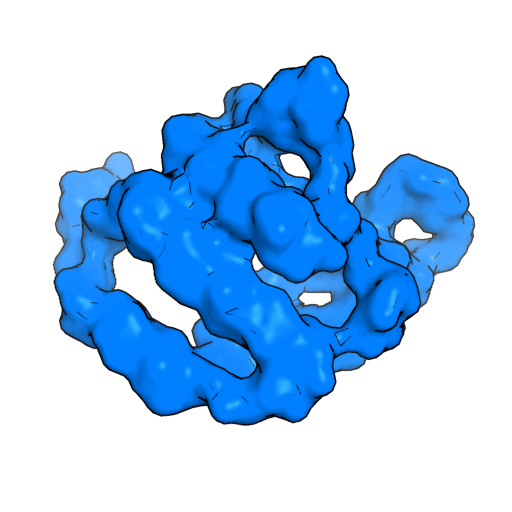7 -16.080 1.00 97.12 82 ARG A O 1
ATOM 625 N N . TYR A 1 83 ? 0.601 7.384 -14.444 1.00 97.44 83 TYR A N 1
ATOM 626 C CA . TYR A 1 83 ? 1.249 6.376 -15.293 1.00 97.44 83 TYR A CA 1
ATOM 627 C C . TYR A 1 83 ? 0.273 5.391 -15.958 1.00 97.44 83 TYR A C 1
ATOM 629 O O . TYR A 1 83 ? 0.705 4.467 -16.633 1.00 97.44 83 TYR A O 1
ATOM 637 N N . GLY A 1 84 ? -1.041 5.586 -15.816 1.00 97.06 84 GLY A N 1
ATOM 638 C CA . GLY A 1 84 ? -2.045 4.853 -16.587 1.00 97.06 84 GLY A CA 1
ATOM 639 C C . GLY A 1 84 ? -2.654 3.629 -15.904 1.00 97.06 84 GLY A C 1
ATOM 640 O O . GLY A 1 84 ? -3.535 3.025 -16.509 1.00 97.06 84 GLY A O 1
ATOM 641 N N . MET A 1 85 ? -2.277 3.299 -14.661 1.00 98.00 85 MET A N 1
ATOM 642 C CA . MET A 1 85 ? -2.931 2.210 -13.921 1.00 98.00 85 MET A CA 1
ATOM 643 C C . MET A 1 85 ? -4.426 2.482 -13.712 1.00 98.00 85 MET A C 1
ATOM 645 O O . MET A 1 85 ? -4.845 3.626 -13.474 1.00 98.00 85 MET A O 1
ATOM 649 N N . LYS A 1 86 ? -5.216 1.413 -13.770 1.00 97.94 86 LYS A N 1
ATOM 650 C CA . LYS A 1 86 ? -6.668 1.368 -13.602 1.00 97.94 86 LYS A CA 1
ATOM 651 C C . LYS A 1 86 ? -7.037 0.441 -12.446 1.00 97.94 86 LYS A C 1
ATOM 653 O O . LYS A 1 86 ? -6.185 0.015 -11.668 1.00 97.94 86 LYS A O 1
ATOM 658 N N . GLU A 1 87 ? -8.329 0.210 -12.286 1.00 98.44 87 GLU A N 1
ATOM 659 C CA . GLU A 1 87 ? -8.932 -0.532 -11.188 1.00 98.44 87 GLU A CA 1
ATOM 660 C C . GLU A 1 87 ? -8.398 -1.968 -11.086 1.00 98.44 87 GLU A C 1
ATOM 662 O O . GLU A 1 87 ? -8.101 -2.416 -9.980 1.00 98.44 87 GLU A O 1
ATOM 667 N N . ASP A 1 88 ? -8.185 -2.644 -12.217 1.00 98.38 88 ASP A N 1
ATOM 668 C CA . ASP A 1 88 ? -7.638 -4.007 -12.254 1.00 98.38 88 ASP A CA 1
ATOM 669 C C . ASP A 1 88 ? -6.227 -4.062 -11.644 1.00 98.38 88 ASP A C 1
ATOM 671 O O . ASP A 1 88 ? -5.916 -4.933 -10.829 1.00 98.38 88 ASP A O 1
ATOM 675 N N . GLU A 1 89 ? -5.383 -3.070 -11.942 1.00 98.56 89 GLU A N 1
ATOM 676 C CA . GLU A 1 89 ? -4.046 -2.983 -11.353 1.00 98.56 89 GLU A CA 1
ATOM 677 C C . GLU A 1 89 ? -4.045 -2.585 -9.884 1.00 98.56 89 GLU A C 1
ATOM 679 O O . GLU A 1 89 ? -3.105 -2.922 -9.163 1.00 98.56 89 GLU A O 1
ATOM 684 N N . MET A 1 90 ? -5.084 -1.890 -9.417 1.00 98.62 90 MET A N 1
ATOM 685 C CA . MET A 1 90 ? -5.265 -1.655 -7.984 1.00 98.62 90 MET A CA 1
ATOM 686 C C . MET A 1 90 ? -5.554 -2.965 -7.243 1.00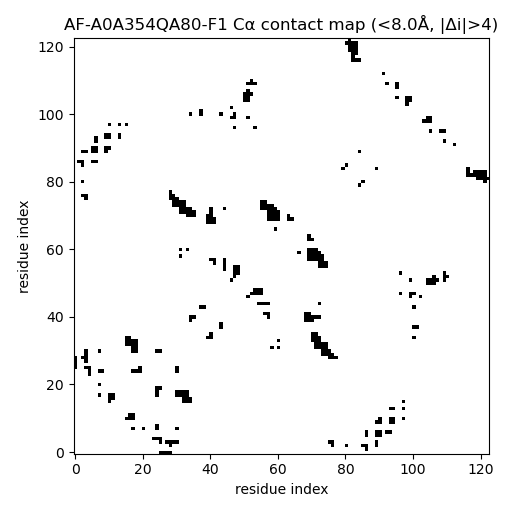 98.62 90 MET A C 1
ATOM 688 O O . MET A 1 90 ? -5.114 -3.107 -6.104 1.00 98.62 90 MET A O 1
ATOM 692 N N . GLY A 1 91 ? -6.227 -3.921 -7.893 1.00 98.69 91 GLY A N 1
ATOM 693 C CA . GLY A 1 91 ? -6.381 -5.290 -7.399 1.00 98.69 91 GLY A CA 1
ATOM 694 C C . GLY A 1 91 ? -5.036 -6.005 -7.271 1.00 98.69 91 GLY A C 1
ATOM 695 O O . GLY A 1 91 ? -4.659 -6.399 -6.172 1.00 98.69 91 GLY A O 1
ATOM 696 N N . GLU A 1 92 ? -4.251 -6.064 -8.355 1.00 98.62 92 GLU A N 1
ATOM 697 C CA . GLU A 1 92 ? -2.901 -6.662 -8.320 1.00 98.62 92 GLU A CA 1
ATOM 698 C C . GLU A 1 92 ? -2.005 -6.006 -7.251 1.00 98.62 92 GLU A C 1
ATOM 700 O O . GLU A 1 92 ? -1.256 -6.681 -6.541 1.00 98.62 92 GLU A O 1
ATOM 705 N N . LEU A 1 93 ? -2.077 -4.678 -7.106 1.00 98.56 93 LEU A N 1
ATOM 706 C CA . LEU A 1 93 ? -1.330 -3.955 -6.081 1.00 98.56 93 LEU A CA 1
ATOM 707 C C . LEU A 1 93 ? -1.789 -4.326 -4.663 1.00 98.56 93 LEU A C 1
ATOM 709 O O . LEU A 1 93 ? -0.939 -4.441 -3.779 1.00 98.56 93 LEU A O 1
ATOM 713 N N . ALA A 1 94 ? -3.092 -4.510 -4.431 1.00 98.75 94 ALA A N 1
ATOM 714 C CA . ALA A 1 94 ? -3.628 -4.883 -3.123 1.00 98.75 94 ALA A CA 1
ATOM 715 C C . ALA A 1 94 ? -3.050 -6.220 -2.634 1.00 98.75 94 ALA A C 1
ATOM 717 O O . ALA A 1 94 ? -2.574 -6.293 -1.496 1.00 98.75 94 ALA A O 1
ATOM 718 N N . ASP A 1 95 ? -2.986 -7.222 -3.512 1.00 98.75 95 ASP A N 1
ATOM 719 C CA . ASP A 1 95 ? -2.417 -8.542 -3.218 1.00 98.75 95 ASP A CA 1
ATOM 720 C C . ASP A 1 95 ? -0.938 -8.438 -2.817 1.00 98.75 95 ASP A C 1
ATOM 722 O O . ASP A 1 95 ? -0.493 -8.994 -1.804 1.00 98.75 95 ASP A O 1
ATOM 726 N N . LEU A 1 96 ? -0.160 -7.662 -3.582 1.00 98.75 96 LEU A N 1
ATOM 727 C CA . LEU A 1 96 ? 1.262 -7.431 -3.312 1.00 98.75 96 LEU A CA 1
ATOM 728 C C . LEU A 1 96 ? 1.472 -6.668 -1.999 1.00 98.75 96 LEU A C 1
ATOM 730 O O . LEU A 1 96 ? 2.360 -7.010 -1.212 1.00 98.75 96 LEU A O 1
ATOM 734 N N . MET A 1 97 ? 0.638 -5.663 -1.721 1.00 98.56 97 MET A N 1
ATOM 735 C CA . MET A 1 97 ? 0.671 -4.926 -0.459 1.00 98.56 97 MET A CA 1
ATOM 736 C C . MET A 1 97 ? 0.352 -5.838 0.726 1.00 98.56 97 MET A C 1
ATOM 738 O O . MET A 1 97 ? 1.093 -5.825 1.710 1.00 98.56 97 MET A O 1
ATOM 742 N N . LYS A 1 98 ? -0.695 -6.667 0.635 1.00 98.56 98 LYS A N 1
ATOM 743 C CA . LYS A 1 98 ? -1.054 -7.642 1.673 1.00 98.56 98 LYS A CA 1
ATOM 744 C C . LYS A 1 98 ? 0.093 -8.614 1.945 1.00 98.56 98 LYS A C 1
ATOM 746 O O . LYS A 1 98 ? 0.471 -8.808 3.102 1.00 98.56 98 LYS A O 1
ATOM 751 N N . ALA A 1 99 ? 0.676 -9.188 0.895 1.00 98.62 99 ALA A N 1
ATOM 752 C CA . ALA A 1 99 ? 1.815 -10.093 1.000 1.00 98.62 99 ALA A CA 1
ATOM 753 C C . ALA A 1 99 ? 3.028 -9.419 1.668 1.00 98.62 99 ALA A C 1
ATOM 755 O O . ALA A 1 99 ? 3.634 -9.993 2.577 1.00 98.62 99 ALA A O 1
ATOM 756 N N . GLY A 1 100 ? 3.348 -8.184 1.270 1.00 98.50 100 GLY A N 1
ATOM 757 C CA . GLY A 1 100 ? 4.427 -7.394 1.864 1.00 98.50 100 GLY A CA 1
ATOM 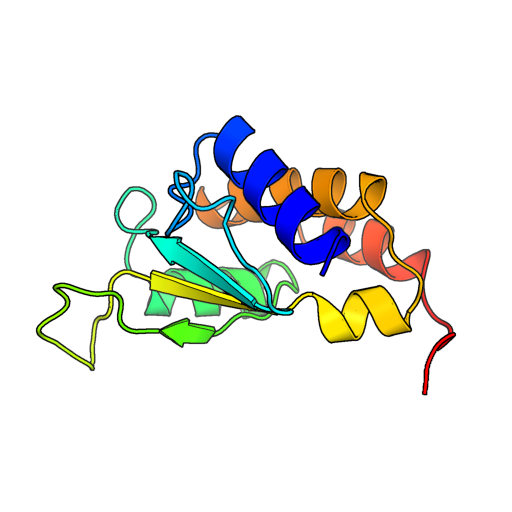758 C C . GLY A 1 100 ? 4.187 -7.054 3.339 1.00 98.50 100 GLY A C 1
ATOM 759 O O . GLY A 1 100 ? 5.112 -7.151 4.147 1.00 98.50 100 GLY A O 1
ATOM 760 N N . LEU A 1 101 ? 2.946 -6.726 3.715 1.00 98.50 101 LEU A N 1
ATOM 761 C CA . LEU A 1 101 ? 2.543 -6.502 5.110 1.00 98.50 101 LEU A CA 1
ATOM 762 C C . LEU A 1 101 ? 2.691 -7.771 5.964 1.00 98.50 101 LEU A C 1
ATOM 764 O O . LEU A 1 101 ? 3.056 -7.682 7.130 1.00 98.50 101 LEU A O 1
ATOM 768 N N . GLN A 1 102 ? 2.483 -8.955 5.383 1.00 98.31 102 GLN A N 1
ATOM 769 C CA . GLN A 1 102 ? 2.734 -10.250 6.034 1.00 98.31 102 GLN A CA 1
ATOM 770 C C . GLN A 1 102 ? 4.224 -10.641 6.083 1.00 98.31 102 GLN A C 1
ATOM 772 O O . GLN A 1 102 ? 4.563 -11.727 6.551 1.00 98.31 102 GLN A O 1
ATOM 777 N N . GLY A 1 103 ? 5.121 -9.782 5.592 1.00 97.81 103 GLY A N 1
ATOM 778 C CA . GLY A 1 103 ? 6.564 -10.008 5.613 1.00 97.81 103 GLY A CA 1
ATOM 779 C C . GLY A 1 103 ? 7.111 -10.804 4.427 1.00 97.81 103 GLY A C 1
ATOM 780 O O . GLY A 1 103 ? 8.298 -11.134 4.433 1.00 97.81 103 GLY A O 1
ATOM 781 N N . LYS A 1 104 ? 6.301 -11.095 3.399 1.00 98.44 104 LYS A N 1
ATOM 782 C CA . LYS A 1 104 ? 6.813 -11.680 2.151 1.00 98.44 104 LYS A CA 1
ATOM 783 C C . LYS A 1 104 ? 7.647 -10.649 1.385 1.00 98.44 104 LYS A C 1
ATOM 785 O O . LYS A 1 104 ? 7.399 -9.443 1.462 1.00 98.44 104 LYS A O 1
ATOM 790 N N . ILE A 1 105 ? 8.634 -11.142 0.638 1.00 98.50 105 ILE A N 1
ATOM 791 C CA . ILE A 1 105 ? 9.392 -10.332 -0.318 1.00 98.50 105 ILE A CA 1
ATOM 792 C C . ILE A 1 105 ? 8.724 -10.496 -1.684 1.00 98.50 105 ILE A C 1
ATOM 794 O O . ILE A 1 105 ? 8.700 -11.601 -2.210 1.00 98.50 105 ILE A O 1
ATOM 798 N N . VAL A 1 106 ? 8.172 -9.407 -2.215 1.00 98.62 106 VAL A N 1
ATOM 799 C CA . VAL A 1 106 ? 7.405 -9.336 -3.474 1.00 98.62 106 VAL A CA 1
ATOM 800 C C . VAL A 1 106 ? 8.006 -8.332 -4.465 1.00 98.62 106 VAL A C 1
ATOM 802 O O . VAL A 1 106 ? 7.328 -7.769 -5.324 1.00 98.62 106 VAL A O 1
ATOM 805 N N . LYS A 1 107 ? 9.292 -8.016 -4.289 1.00 98.62 107 LYS A N 1
ATOM 806 C CA . LYS A 1 107 ? 9.985 -6.963 -5.039 1.00 98.62 107 LYS A CA 1
ATOM 807 C C . LYS A 1 107 ? 9.926 -7.179 -6.547 1.00 98.62 107 LYS A C 1
ATOM 809 O O . LYS A 1 107 ? 9.712 -6.221 -7.287 1.00 98.62 107 LYS A O 1
ATOM 814 N N . ASP A 1 108 ? 10.135 -8.413 -6.989 1.00 98.69 108 ASP A N 1
ATOM 815 C CA . ASP A 1 108 ? 10.225 -8.743 -8.409 1.00 98.69 108 ASP A CA 1
ATOM 816 C C . ASP A 1 108 ? 8.848 -8.651 -9.074 1.00 98.69 108 ASP A C 1
ATOM 818 O O . ASP A 1 108 ? 8.723 -8.126 -10.181 1.00 98.69 108 ASP A O 1
ATOM 822 N N . GLU A 1 109 ? 7.792 -9.055 -8.369 1.00 98.75 109 GLU A N 1
ATOM 823 C CA . GLU A 1 109 ? 6.405 -8.895 -8.792 1.00 98.75 109 GLU A CA 1
ATOM 824 C C . GLU A 1 109 ? 6.004 -7.419 -8.855 1.00 98.75 109 GLU A C 1
ATOM 826 O O . GLU A 1 109 ? 5.384 -6.997 -9.830 1.00 98.75 109 GLU A O 1
ATOM 831 N N . VAL A 1 110 ? 6.419 -6.607 -7.876 1.00 98.69 110 VAL A N 1
ATOM 832 C CA . VAL A 1 110 ? 6.192 -5.153 -7.896 1.00 98.69 110 VAL A CA 1
ATOM 833 C C . VAL A 1 110 ? 6.929 -4.497 -9.065 1.00 98.69 110 VAL A C 1
ATOM 835 O O . VAL A 1 110 ? 6.356 -3.651 -9.751 1.00 98.69 110 VAL A O 1
ATOM 838 N N . ILE A 1 111 ? 8.172 -4.902 -9.352 1.00 98.62 111 ILE A N 1
ATOM 839 C CA . ILE A 1 111 ? 8.923 -4.429 -10.528 1.00 98.62 111 ILE A CA 1
ATOM 840 C C . ILE A 1 111 ? 8.209 -4.835 -11.820 1.00 98.62 111 ILE A C 1
ATOM 842 O O . ILE A 1 111 ? 8.077 -4.009 -12.723 1.00 98.62 111 ILE A O 1
ATOM 846 N N . LYS A 1 112 ? 7.720 -6.075 -11.906 1.00 98.69 112 LYS A N 1
ATOM 847 C CA . LYS A 1 112 ? 6.981 -6.581 -13.067 1.00 98.69 112 LYS A CA 1
ATOM 848 C C . LYS A 1 112 ? 5.662 -5.836 -13.279 1.00 98.69 112 LYS A C 1
ATOM 850 O O . LYS A 1 112 ? 5.342 -5.497 -14.412 1.00 98.69 112 LYS A O 1
ATOM 855 N N . LEU A 1 113 ? 4.919 -5.546 -12.213 1.00 98.50 113 LEU A N 1
ATOM 856 C CA . LEU A 1 113 ? 3.713 -4.722 -12.276 1.00 98.50 113 LEU A CA 1
ATOM 857 C C . LEU A 1 113 ? 4.063 -3.302 -12.744 1.00 98.50 113 LEU A C 1
ATOM 859 O O . LEU A 1 113 ? 3.451 -2.772 -13.673 1.00 98.50 113 LEU A O 1
ATOM 863 N N . ARG A 1 114 ? 5.094 -2.695 -12.143 1.00 97.50 114 ARG A N 1
ATOM 864 C CA . ARG A 1 114 ? 5.529 -1.330 -12.459 1.00 97.50 114 ARG A CA 1
ATOM 865 C C . ARG A 1 114 ? 6.070 -1.190 -13.883 1.00 97.50 114 ARG A C 1
ATOM 867 O O . ARG A 1 114 ? 5.898 -0.117 -14.463 1.00 97.50 114 ARG A O 1
ATOM 874 N N . SER A 1 115 ? 6.705 -2.214 -14.454 1.00 98.12 115 SER A N 1
ATOM 875 C CA . SER A 1 115 ? 7.311 -2.149 -15.794 1.00 98.12 115 SER A CA 1
ATOM 876 C C . SER A 1 115 ? 6.290 -2.032 -16.928 1.00 98.12 115 SER A C 1
ATOM 878 O O . SER A 1 115 ? 6.654 -1.595 -18.015 1.00 98.12 115 SER A O 1
ATOM 880 N N . ARG A 1 116 ? 5.011 -2.340 -16.672 1.00 97.94 116 ARG A N 1
ATOM 881 C CA . ARG A 1 116 ? 3.910 -2.158 -17.636 1.00 97.94 116 ARG A CA 1
ATOM 882 C C . ARG A 1 116 ? 3.511 -0.684 -17.840 1.00 97.94 116 ARG A C 1
ATOM 884 O O . ARG A 1 116 ? 2.787 -0.391 -18.781 1.00 97.94 116 ARG A O 1
ATOM 891 N N . PHE A 1 117 ? 3.966 0.232 -16.973 1.00 97.25 117 PHE A N 1
ATOM 892 C CA . PHE A 1 117 ? 3.450 1.609 -16.873 1.00 97.25 117 PHE A CA 1
ATOM 893 C C . PHE A 1 117 ? 4.559 2.670 -16.813 1.00 97.25 117 PHE A C 1
ATOM 895 O O . PHE A 1 117 ? 4.665 3.425 -15.848 1.00 97.25 117 PHE A O 1
ATOM 902 N N . THR A 1 118 ? 5.480 2.706 -17.773 1.00 95.50 118 THR A N 1
ATOM 903 C CA . THR A 1 118 ? 6.664 3.592 -17.726 1.00 95.50 118 THR A CA 1
ATOM 904 C C . THR A 1 118 ? 6.418 5.024 -18.193 1.00 95.50 118 THR A C 1
ATOM 906 O O . THR A 1 118 ? 7.199 5.903 -17.833 1.00 95.50 118 THR A O 1
ATOM 909 N N . ASP A 1 119 ? 5.332 5.271 -18.921 1.00 95.88 119 ASP A N 1
ATOM 910 C CA . ASP A 1 119 ? 5.038 6.561 -19.545 1.00 95.88 119 ASP A CA 1
ATOM 911 C C . ASP A 1 119 ? 3.957 7.337 -18.782 1.00 95.88 119 ASP A C 1
ATOM 913 O O . ASP A 1 119 ? 2.979 6.774 -18.292 1.00 95.88 119 ASP A O 1
ATOM 917 N N . VAL A 1 120 ? 4.133 8.654 -18.659 1.00 94.31 120 VAL A N 1
ATOM 918 C CA . VAL A 1 120 ? 3.150 9.527 -18.003 1.00 94.31 120 VAL A CA 1
ATOM 919 C C . VAL A 1 120 ? 2.042 9.877 -18.996 1.00 94.31 120 VAL A C 1
ATOM 921 O O . VAL A 1 120 ? 2.305 10.450 -20.049 1.00 94.31 120 VAL A O 1
ATOM 924 N N . HIS A 1 121 ? 0.795 9.584 -18.633 1.00 89.94 121 HIS A N 1
ATOM 925 C CA . HIS A 1 121 ? -0.395 9.842 -19.449 1.00 89.94 121 HIS A CA 1
ATOM 926 C C . HIS A 1 121 ? -1.171 11.095 -19.023 1.00 89.94 121 HIS A C 1
ATOM 928 O O . HIS A 1 121 ? -1.892 11.672 -19.836 1.00 89.94 121 HIS A O 1
ATOM 934 N N . PHE A 1 122 ? -1.041 11.523 -17.762 1.00 80.25 122 PHE A N 1
ATOM 935 C CA . PHE A 1 122 ? -1.796 12.650 -17.204 1.00 80.25 122 PHE A CA 1
ATOM 936 C C . PHE A 1 122 ? -0.856 13.607 -16.450 1.00 80.25 122 PHE A C 1
ATOM 938 O O . PHE A 1 122 ? -0.177 13.201 -15.498 1.00 80.25 122 PHE A O 1
ATOM 945 N N . ALA A 1 123 ? -0.796 14.862 -16.910 1.00 65.00 123 ALA A N 1
ATOM 946 C CA . ALA A 1 123 ? 0.067 15.922 -16.381 1.00 65.00 123 ALA A CA 1
ATOM 947 C C . ALA A 1 123 ? -0.631 16.744 -15.296 1.00 65.00 123 ALA A C 1
ATOM 949 O O . ALA A 1 123 ? -1.794 17.147 -15.521 1.00 65.00 123 ALA A O 1
#

Secondary structure (DSSP, 8-state):
-HHHHHHHHHHHHTT-EETTGGGTS-SSSEEEEE-TTTS-HHHHHHHHHHHHS---EEE--TT---TTS-SEEEEE-HHHHHTT--HHHHHHHHHHHHHHHTT---HHHHHHHHHT--S----

Nearest PDB structures (foldseek):
  5xmq-assembly1_A  TM=7.640E-01  e=2.614E-07  Plasmodium vivax
  5gvk-assembly1_B  TM=8.142E-01  e=1.503E-06  Plasmodium vivax Sal-1
  9cg8-assembly1_D-3  TM=7.565E-01  e=6.791E-06  Glycine max
  6fl5-assembly1_J  TM=7.301E-01  e=1.100E-05  Homo sapiens
  5z0y-assembly1_A-2  TM=7.062E-01  e=7.661E-06  Komagataella phaffii CBS 7435